Protein AF-A0A8S9RQG5-F1 (afdb_monomer_lite)

Sequence (106 aa):
MENGKDKFLSICESITLKVLSNSNLHLVSVDLPVANTLEDATGLRLRFSSKILSSEIPLLITITVQGKCNEDLNLTVKINCEETVFGLNLLNRIANFMVETSSSAS

Foldseek 3Di:
DPPDDQLLNVVVVVLCVLLCVDPFKDFDDWDADPDPDSFFRAATKTKIWGADPVPRWIKIKMWGWGDTSVDDIDIDIDMDTPPVVVRVVVVVVSVVSVVVVVPPPD

Structure (mmCIF, N/CA/C/O backbone):
data_AF-A0A8S9RQG5-F1
#
_entry.id   AF-A0A8S9RQG5-F1
#
loop_
_atom_site.group_PDB
_atom_site.id
_atom_site.type_symbol
_atom_site.label_atom_id
_atom_site.label_alt_id
_atom_site.label_comp_id
_atom_site.label_asym_id
_atom_site.label_entity_id
_atom_site.label_seq_id
_atom_site.pdbx_PDB_ins_code
_atom_site.Cartn_x
_atom_site.Cartn_y
_atom_site.Cartn_z
_atom_site.occupancy
_atom_site.B_iso_or_equiv
_atom_site.auth_seq_id
_atom_site.auth_comp_id
_atom_site.auth_asym_id
_atom_site.auth_atom_id
_atom_site.pdbx_PDB_model_num
ATOM 1 N N . MET A 1 1 ? 3.625 -22.742 -26.182 1.00 40.19 1 MET A N 1
ATOM 2 C CA . MET A 1 1 ? 3.023 -22.596 -24.842 1.00 40.19 1 MET A CA 1
ATOM 3 C C . MET A 1 1 ? 4.162 -22.377 -23.860 1.00 40.19 1 MET A C 1
ATOM 5 O O . MET A 1 1 ? 4.651 -23.331 -23.277 1.00 40.19 1 MET A O 1
ATOM 9 N N . GLU A 1 2 ? 4.651 -21.142 -23.753 1.00 43.66 2 GLU A N 1
ATOM 10 C CA . GLU A 1 2 ? 5.399 -20.725 -22.563 1.00 43.66 2 GLU A CA 1
ATOM 11 C C . GLU A 1 2 ? 4.361 -20.386 -21.494 1.00 43.66 2 GLU A C 1
ATOM 13 O O . GLU A 1 2 ? 3.329 -19.794 -21.815 1.00 43.66 2 GLU A O 1
ATOM 18 N N . ASN A 1 3 ? 4.594 -20.801 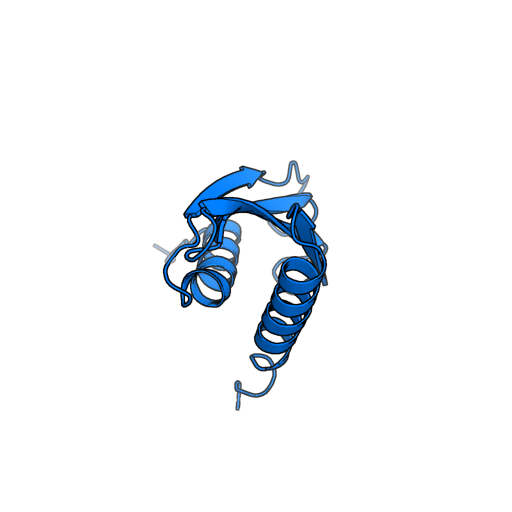-20.250 1.00 49.44 3 ASN A N 1
ATOM 19 C CA . ASN A 1 3 ? 3.759 -20.447 -19.103 1.00 49.44 3 ASN A CA 1
ATOM 20 C C . ASN A 1 3 ? 3.825 -18.925 -18.877 1.00 49.44 3 ASN A C 1
ATOM 22 O O . ASN A 1 3 ? 4.600 -18.435 -18.061 1.00 49.44 3 ASN A O 1
ATOM 26 N N . GLY A 1 4 ? 3.032 -18.175 -19.641 1.00 56.25 4 GLY A N 1
ATOM 27 C CA . GLY A 1 4 ? 2.950 -16.719 -19.623 1.00 56.25 4 GLY A CA 1
ATOM 28 C C . GLY A 1 4 ? 2.192 -16.215 -18.404 1.00 56.25 4 GLY A C 1
ATOM 29 O O . GLY A 1 4 ? 1.073 -15.722 -18.531 1.00 56.25 4 GLY A O 1
ATOM 30 N N . LYS A 1 5 ? 2.779 -16.352 -17.212 1.00 60.66 5 LYS A N 1
ATOM 31 C CA . LYS A 1 5 ? 2.316 -15.573 -16.063 1.00 60.66 5 LYS A CA 1
ATOM 32 C C . LYS A 1 5 ? 2.696 -14.115 -16.309 1.00 60.66 5 LYS A C 1
ATOM 34 O O . LYS A 1 5 ? 3.867 -13.799 -16.499 1.00 60.66 5 LYS A O 1
ATOM 39 N N . ASP A 1 6 ? 1.690 -13.250 -16.334 1.00 81.81 6 ASP A N 1
ATOM 40 C CA . ASP A 1 6 ? 1.864 -11.803 -16.429 1.00 81.81 6 ASP A CA 1
ATOM 41 C C . ASP A 1 6 ? 2.821 -11.326 -15.316 1.00 81.81 6 ASP A C 1
ATOM 43 O O . ASP A 1 6 ? 2.644 -11.660 -14.139 1.00 81.81 6 ASP A O 1
ATOM 47 N N . LYS A 1 7 ? 3.878 -10.590 -15.691 1.00 81.31 7 LYS A N 1
ATOM 48 C CA . LYS A 1 7 ? 4.924 -10.147 -14.754 1.00 81.31 7 LYS A CA 1
ATOM 49 C C . LYS A 1 7 ? 4.343 -9.264 -13.645 1.00 81.31 7 LYS A C 1
ATOM 51 O O . LYS A 1 7 ? 4.722 -9.419 -12.485 1.00 81.31 7 LYS A O 1
ATOM 56 N N . PHE A 1 8 ? 3.388 -8.392 -13.971 1.00 80.75 8 PHE A N 1
ATOM 57 C CA . PHE A 1 8 ? 2.703 -7.566 -12.981 1.00 80.75 8 PHE A CA 1
ATOM 58 C C . PHE A 1 8 ? 1.825 -8.417 -12.073 1.00 80.75 8 PHE A C 1
ATOM 60 O O . PHE A 1 8 ? 1.827 -8.200 -10.864 1.00 80.75 8 PHE A O 1
ATOM 67 N N . LEU A 1 9 ? 1.137 -9.427 -12.619 1.00 81.19 9 LEU A N 1
ATOM 68 C CA . LEU A 1 9 ? 0.377 -10.376 -11.802 1.00 81.19 9 LEU A CA 1
ATOM 69 C C . LEU A 1 9 ? 1.286 -11.104 -10.804 1.00 81.19 9 LEU A C 1
ATOM 71 O O . LEU A 1 9 ? 0.940 -11.197 -9.631 1.00 81.19 9 LEU A O 1
ATOM 75 N N . SER A 1 10 ? 2.472 -11.544 -11.230 1.00 82.31 10 SER A N 1
ATOM 76 C CA . SER A 1 10 ? 3.439 -12.202 -10.341 1.00 82.31 10 SER A CA 1
ATOM 77 C C . SER A 1 10 ? 3.951 -11.269 -9.234 1.00 82.31 10 SER A C 1
ATOM 79 O O . SER A 1 10 ? 4.103 -11.696 -8.087 1.00 82.31 10 SER A O 1
ATOM 81 N N . ILE A 1 11 ? 4.195 -9.992 -9.549 1.00 81.31 11 ILE A N 1
ATOM 82 C CA . ILE A 1 11 ? 4.581 -8.974 -8.558 1.00 81.31 11 ILE A CA 1
ATOM 83 C C . ILE A 1 11 ? 3.431 -8.735 -7.572 1.00 81.31 11 ILE A C 1
ATOM 85 O O . ILE A 1 11 ? 3.642 -8.754 -6.357 1.00 81.31 11 ILE A O 1
ATOM 89 N N . CYS A 1 12 ? 2.208 -8.568 -8.077 1.00 80.19 12 CYS A N 1
ATOM 90 C CA . CYS A 1 12 ? 1.016 -8.374 -7.263 1.00 80.19 12 CYS A CA 1
ATOM 91 C C . CYS A 1 12 ? 0.777 -9.556 -6.323 1.00 80.19 12 CYS A C 1
ATOM 93 O O . CYS A 1 12 ? 0.552 -9.332 -5.136 1.00 80.19 12 CYS A O 1
ATOM 95 N N . GLU A 1 13 ? 0.866 -10.794 -6.812 1.00 79.81 13 GLU A N 1
ATOM 96 C CA . GLU A 1 13 ? 0.748 -12.008 -5.998 1.00 79.81 13 GLU A CA 1
ATOM 97 C C . GLU A 1 13 ? 1.817 -12.051 -4.901 1.00 79.81 13 GLU A C 1
ATOM 99 O O . GLU A 1 13 ? 1.483 -12.286 -3.743 1.00 79.81 13 GLU A O 1
ATOM 104 N N . SER A 1 14 ? 3.081 -11.759 -5.226 1.00 81.00 14 SER A N 1
ATOM 105 C CA . SER A 1 14 ? 4.184 -11.763 -4.254 1.00 81.00 14 SER A CA 1
ATOM 106 C C . SER A 1 14 ? 3.982 -10.730 -3.140 1.00 81.00 14 SER A C 1
ATOM 108 O O . SER A 1 14 ? 4.065 -11.060 -1.956 1.00 81.00 14 SER A O 1
ATOM 110 N N . ILE A 1 15 ? 3.640 -9.486 -3.498 1.00 77.00 15 ILE A N 1
ATOM 111 C CA . ILE A 1 15 ? 3.344 -8.421 -2.525 1.00 77.00 15 ILE A CA 1
ATOM 112 C C . ILE A 1 15 ? 2.126 -8.804 -1.681 1.00 77.00 15 ILE A C 1
ATOM 114 O O . ILE A 1 15 ? 2.143 -8.680 -0.458 1.00 77.00 15 ILE A O 1
ATOM 118 N N . THR A 1 16 ? 1.080 -9.306 -2.331 1.00 77.06 16 THR A N 1
ATOM 119 C CA . THR A 1 16 ? -0.172 -9.696 -1.685 1.00 77.06 16 THR A CA 1
ATOM 120 C C . THR A 1 16 ? 0.047 -10.843 -0.704 1.00 77.06 16 THR A C 1
ATOM 122 O O . THR A 1 16 ? -0.425 -10.749 0.418 1.00 77.06 16 THR A O 1
ATOM 125 N N . LEU A 1 17 ? 0.806 -11.883 -1.052 1.00 72.69 17 LEU A N 1
ATOM 126 C CA . LEU A 1 17 ? 1.127 -12.988 -0.141 1.00 72.69 17 LEU A CA 1
ATOM 127 C C . LEU A 1 17 ? 1.908 -12.511 1.091 1.00 72.69 17 LEU A C 1
ATOM 129 O O . LEU A 1 17 ? 1.613 -12.940 2.207 1.00 72.69 17 LEU A O 1
ATOM 133 N N . LYS A 1 18 ? 2.861 -11.586 0.913 1.00 72.62 18 LYS A N 1
ATOM 134 C CA . LYS A 1 18 ? 3.628 -11.008 2.030 1.00 72.62 18 LYS A CA 1
ATOM 135 C C . LYS A 1 18 ? 2.738 -10.180 2.962 1.00 72.62 18 LYS A C 1
ATOM 137 O O . LYS A 1 18 ? 2.859 -10.285 4.180 1.00 72.62 18 LYS A O 1
ATOM 142 N N . VAL A 1 19 ? 1.823 -9.392 2.398 1.00 68.00 19 VAL A N 1
ATOM 143 C CA . VAL A 1 19 ? 0.965 -8.455 3.140 1.00 68.00 19 VAL A CA 1
ATOM 144 C C . VAL A 1 19 ? -0.261 -9.153 3.749 1.00 68.00 19 VAL A C 1
ATOM 146 O O . VAL A 1 19 ? -0.502 -9.025 4.948 1.00 68.00 19 VAL A O 1
ATOM 149 N N . LEU A 1 20 ? -1.011 -9.925 2.956 1.00 65.94 20 LEU A N 1
ATOM 150 C CA . LEU A 1 20 ? -2.279 -10.574 3.329 1.00 65.94 20 LEU A CA 1
ATOM 151 C C . LEU A 1 20 ? -2.134 -11.797 4.239 1.00 65.94 20 LEU A C 1
ATOM 153 O O . LEU A 1 20 ? -3.143 -12.310 4.717 1.00 65.94 20 LEU A O 1
ATOM 157 N N . SER A 1 21 ? -0.913 -12.253 4.525 1.00 60.19 21 SER A N 1
ATOM 158 C CA . SER A 1 21 ? -0.681 -13.280 5.551 1.00 60.19 21 SER A CA 1
ATOM 159 C C . SER A 1 21 ? -1.232 -12.876 6.933 1.00 60.19 21 SER A C 1
ATOM 161 O O . SER A 1 21 ? -1.479 -13.737 7.774 1.00 60.19 21 SER A O 1
ATOM 163 N N . ASN A 1 22 ? -1.493 -11.579 7.155 1.00 56.25 22 ASN A N 1
ATOM 164 C CA . ASN A 1 22 ? -2.193 -11.062 8.326 1.00 56.25 22 ASN A CA 1
ATOM 165 C C . ASN A 1 22 ? -3.695 -10.888 8.023 1.00 56.25 22 ASN A C 1
ATOM 167 O O . ASN A 1 22 ? -4.110 -9.999 7.274 1.00 56.25 22 ASN A O 1
ATOM 171 N N . SER A 1 23 ? -4.515 -11.754 8.620 1.00 66.88 23 SER A N 1
ATOM 172 C CA . SER A 1 23 ? -5.970 -11.812 8.450 1.00 66.88 23 SER A CA 1
ATOM 173 C C . SER A 1 23 ? -6.657 -10.530 8.934 1.00 66.88 23 SER A C 1
ATOM 175 O O . SER A 1 23 ? -6.782 -10.315 10.139 1.00 66.88 23 SER A O 1
ATOM 177 N N . ASN A 1 24 ? -7.032 -9.691 7.959 1.00 76.00 24 ASN A N 1
ATOM 178 C CA . ASN A 1 24 ? -8.032 -8.602 7.939 1.00 76.00 24 ASN A CA 1
ATOM 179 C C . ASN A 1 24 ? -7.728 -7.540 6.870 1.00 76.00 24 ASN A C 1
ATOM 181 O O . ASN A 1 24 ? -8.406 -6.516 6.798 1.00 76.00 24 ASN A O 1
ATOM 185 N N . LEU A 1 25 ? -6.703 -7.742 6.048 1.00 82.56 25 LEU A N 1
ATOM 186 C CA . LEU A 1 25 ? -6.387 -6.858 4.934 1.00 82.56 25 LEU A CA 1
ATOM 187 C C . LEU A 1 25 ? -7.169 -7.294 3.687 1.00 82.56 25 LEU A C 1
ATOM 189 O O . LEU A 1 25 ? -7.202 -8.472 3.339 1.00 82.56 25 LEU A O 1
ATOM 193 N N . HIS A 1 26 ? -7.778 -6.338 2.994 1.00 86.25 26 HIS A N 1
ATOM 194 C CA . HIS A 1 26 ? -8.502 -6.555 1.744 1.00 86.25 26 HIS A CA 1
ATOM 195 C C . HIS A 1 26 ? -7.844 -5.737 0.639 1.00 86.25 26 HIS A C 1
ATOM 197 O O . HIS A 1 26 ? -7.708 -4.524 0.778 1.00 86.25 26 HIS A O 1
ATOM 203 N N . LEU A 1 27 ? -7.449 -6.369 -0.467 1.00 88.25 27 LEU A N 1
ATOM 204 C CA . LEU A 1 27 ? -7.005 -5.638 -1.654 1.00 88.25 27 LEU A CA 1
ATOM 205 C C . LEU A 1 27 ? -8.216 -4.915 -2.261 1.00 88.25 27 LEU A C 1
ATOM 207 O O . LEU A 1 27 ? -9.156 -5.564 -2.711 1.00 88.25 27 LEU A O 1
ATOM 211 N N . VAL A 1 28 ? -8.205 -3.582 -2.252 1.00 91.19 28 VAL A N 1
ATOM 212 C CA . VAL A 1 28 ? -9.342 -2.758 -2.704 1.00 91.19 28 VAL A CA 1
ATOM 213 C C . VAL A 1 28 ? -9.107 -2.090 -4.051 1.00 91.19 28 VAL A C 1
ATOM 215 O O . VAL A 1 28 ? -10.063 -1.708 -4.715 1.00 91.19 28 VAL A O 1
ATOM 218 N N . SER A 1 29 ? -7.853 -1.910 -4.467 1.00 92.12 29 SER A N 1
ATOM 219 C CA . SER A 1 29 ? -7.538 -1.439 -5.821 1.00 92.12 29 SER A CA 1
ATOM 220 C C . SER A 1 29 ? -6.096 -1.736 -6.211 1.00 92.12 29 SER A C 1
ATOM 222 O O . SER A 1 29 ? -5.203 -1.807 -5.361 1.00 92.12 29 SER A O 1
ATOM 224 N N . VAL A 1 30 ? -5.893 -1.883 -7.518 1.00 91.75 30 VAL A N 1
ATOM 225 C CA . VAL A 1 30 ? -4.585 -1.964 -8.164 1.00 91.75 30 VAL A CA 1
ATOM 226 C C . VAL A 1 30 ? -4.567 -0.927 -9.276 1.00 91.75 30 VAL A C 1
ATOM 228 O O . VAL A 1 30 ? -5.432 -0.955 -10.150 1.00 91.75 30 VAL A O 1
ATOM 231 N N . ASP A 1 31 ? -3.598 -0.020 -9.236 1.00 91.06 31 ASP A N 1
ATOM 232 C CA . ASP A 1 31 ? -3.337 0.905 -10.333 1.00 91.06 31 ASP A CA 1
ATOM 233 C C . ASP A 1 31 ? -2.200 0.307 -11.164 1.00 91.06 31 ASP A C 1
ATOM 235 O O . ASP A 1 31 ? -1.094 0.112 -10.653 1.00 91.06 31 ASP A O 1
ATOM 239 N N . LEU A 1 32 ? -2.485 -0.033 -12.421 1.00 89.06 32 LEU A N 1
ATOM 240 C CA . LEU A 1 32 ? -1.476 -0.541 -13.346 1.00 89.06 32 LEU A CA 1
ATOM 241 C C . LEU A 1 32 ? -0.675 0.625 -13.941 1.00 89.06 32 LEU A C 1
ATOM 243 O O . LEU A 1 32 ? -1.257 1.667 -14.258 1.00 89.06 32 LEU A O 1
ATOM 247 N N . PRO A 1 33 ? 0.645 0.464 -14.115 1.00 85.88 33 PRO A N 1
ATOM 248 C CA . PRO A 1 33 ? 1.469 1.499 -14.709 1.00 85.88 33 PRO A CA 1
ATOM 249 C C . PRO A 1 33 ? 1.096 1.690 -16.183 1.00 85.88 33 PRO A C 1
ATOM 251 O O . PRO A 1 33 ? 0.970 0.730 -16.944 1.00 85.88 33 PRO A O 1
ATOM 254 N N . VAL A 1 34 ? 0.955 2.948 -16.606 1.00 76.69 34 VAL A N 1
ATOM 255 C CA . VAL A 1 34 ? 0.873 3.306 -18.029 1.00 76.69 34 VAL A CA 1
ATOM 256 C C . VAL A 1 34 ? 2.308 3.409 -18.543 1.00 76.69 34 VAL A C 1
ATOM 258 O O . VAL A 1 34 ? 2.859 4.497 -18.683 1.00 76.69 34 VAL A O 1
ATOM 261 N N . ALA A 1 35 ? 2.959 2.258 -18.698 1.00 66.00 35 ALA A N 1
ATOM 262 C CA . ALA A 1 35 ? 4.359 2.177 -19.097 1.00 66.00 35 ALA A CA 1
ATOM 263 C C . ALA A 1 35 ? 4.506 2.040 -20.619 1.00 66.00 35 ALA A C 1
ATOM 265 O O . ALA A 1 35 ? 3.723 1.361 -21.280 1.00 66.00 35 ALA A O 1
ATOM 266 N N . ASN A 1 36 ? 5.576 2.622 -21.170 1.00 61.44 36 ASN A N 1
ATOM 267 C CA . ASN A 1 36 ? 5.949 2.449 -22.581 1.00 61.44 36 ASN A CA 1
ATOM 268 C C . ASN A 1 36 ? 6.520 1.047 -22.872 1.00 61.44 36 ASN A C 1
ATOM 270 O O . ASN A 1 36 ? 6.694 0.683 -24.034 1.00 61.44 36 ASN A O 1
ATOM 274 N N . THR A 1 37 ? 6.846 0.271 -21.829 1.00 74.25 37 THR A N 1
ATOM 275 C CA . THR A 1 37 ? 7.429 -1.074 -21.929 1.00 74.25 37 THR A CA 1
ATOM 276 C C . THR A 1 37 ? 6.847 -1.998 -20.856 1.00 74.25 37 THR A C 1
ATOM 278 O O . THR A 1 37 ? 6.556 -1.555 -19.749 1.00 74.25 37 THR A O 1
ATOM 281 N N . LEU A 1 38 ? 6.724 -3.295 -21.158 1.00 75.62 38 LEU A N 1
ATOM 282 C CA . LEU A 1 38 ? 6.214 -4.336 -20.241 1.00 75.62 38 LEU A CA 1
ATOM 283 C C . LEU A 1 38 ? 7.163 -4.664 -19.069 1.00 75.62 38 LEU A C 1
ATOM 285 O O . LEU A 1 38 ? 6.905 -5.585 -18.295 1.00 75.62 38 LEU A O 1
ATOM 289 N N . GLU A 1 39 ? 8.287 -3.959 -18.960 1.00 84.06 39 GLU A N 1
ATOM 290 C CA . GLU A 1 39 ? 9.336 -4.234 -17.976 1.00 84.06 39 GLU A CA 1
ATOM 291 C C . GLU A 1 39 ? 9.470 -3.148 -16.913 1.00 84.06 39 GLU A C 1
ATOM 293 O O . GLU A 1 39 ? 10.163 -3.366 -15.924 1.00 84.06 39 GLU A O 1
ATOM 298 N N . ASP A 1 40 ? 8.813 -2.002 -17.093 1.00 87.62 40 ASP A N 1
ATOM 299 C CA . ASP A 1 40 ? 8.808 -0.919 -16.116 1.00 87.62 40 ASP A CA 1
ATOM 300 C C . ASP A 1 40 ? 7.591 -1.057 -15.193 1.00 87.62 40 ASP A C 1
ATOM 302 O O . ASP A 1 40 ? 6.443 -0.902 -15.614 1.00 87.62 40 ASP A O 1
ATOM 306 N N . ALA A 1 41 ? 7.849 -1.374 -13.924 1.00 89.31 41 ALA A N 1
ATOM 307 C CA . ALA A 1 41 ? 6.824 -1.476 -12.890 1.00 89.31 41 ALA A CA 1
ATOM 308 C C . ALA A 1 41 ? 6.551 -0.127 -12.209 1.00 89.31 41 ALA A C 1
ATOM 310 O O . ALA A 1 41 ? 5.721 -0.053 -11.299 1.00 89.31 41 ALA A O 1
ATOM 311 N N . THR A 1 42 ? 7.234 0.943 -12.622 1.00 90.38 42 THR A N 1
ATOM 312 C CA . THR A 1 42 ? 7.091 2.267 -12.023 1.00 90.38 42 THR A CA 1
ATOM 313 C C . THR A 1 42 ? 5.671 2.785 -12.164 1.00 90.38 42 THR A C 1
ATOM 315 O O . THR A 1 42 ? 5.152 2.970 -13.261 1.00 90.38 42 THR A O 1
ATOM 318 N N . GLY A 1 43 ? 5.045 3.058 -11.022 1.00 88.88 43 GLY A N 1
ATOM 319 C CA . GLY A 1 43 ? 3.655 3.502 -10.962 1.00 88.88 43 GLY A CA 1
ATOM 320 C C . GLY A 1 43 ? 2.658 2.379 -10.689 1.00 88.88 43 GLY A C 1
ATOM 321 O O . GLY A 1 43 ? 1.504 2.694 -10.402 1.00 88.88 43 GLY A O 1
ATOM 322 N N . LEU A 1 44 ? 3.091 1.109 -10.675 1.00 91.75 44 LEU A N 1
ATOM 323 C CA . LEU A 1 44 ? 2.281 0.027 -10.122 1.00 91.75 44 LEU A CA 1
ATOM 324 C C . LEU A 1 44 ? 1.984 0.340 -8.654 1.00 91.75 44 LEU A C 1
ATOM 326 O O . LEU A 1 44 ? 2.888 0.609 -7.854 1.00 91.75 44 LEU A O 1
ATOM 330 N N . ARG A 1 45 ? 0.703 0.313 -8.294 1.00 93.44 45 ARG A N 1
ATOM 331 C CA . ARG A 1 45 ? 0.260 0.619 -6.937 1.00 93.44 45 ARG A CA 1
ATOM 332 C C . ARG A 1 45 ? -0.783 -0.372 -6.469 1.00 93.44 45 ARG A C 1
ATOM 334 O O . ARG A 1 45 ? -1.785 -0.582 -7.138 1.00 93.44 45 ARG A O 1
ATOM 341 N N . LEU A 1 46 ? -0.580 -0.915 -5.277 1.00 93.56 46 LEU A N 1
ATOM 342 C CA . LEU A 1 46 ? -1.549 -1.758 -4.592 1.00 93.56 46 LEU A CA 1
ATOM 343 C C . LEU A 1 46 ? -2.108 -0.999 -3.395 1.00 93.56 46 LEU A C 1
ATOM 345 O O . LEU A 1 46 ? -1.361 -0.389 -2.626 1.00 93.56 46 LEU A O 1
ATOM 349 N N . ARG A 1 47 ? -3.427 -1.034 -3.231 1.00 93.94 47 ARG A N 1
ATOM 350 C CA . ARG A 1 47 ? -4.123 -0.418 -2.103 1.00 93.94 47 ARG A CA 1
ATOM 351 C C . ARG A 1 47 ? -4.904 -1.478 -1.351 1.00 93.94 47 ARG A C 1
ATOM 353 O O . ARG A 1 47 ? -5.768 -2.143 -1.920 1.00 93.94 47 ARG A O 1
ATOM 360 N N . PHE A 1 48 ? -4.619 -1.586 -0.063 1.00 92.00 48 PHE A N 1
ATOM 361 C CA . PHE A 1 48 ? -5.282 -2.494 0.856 1.00 92.00 48 PHE A CA 1
ATOM 362 C C . PHE A 1 48 ? -6.075 -1.694 1.878 1.00 92.00 48 PHE A C 1
ATOM 364 O O . PHE A 1 48 ? -5.560 -0.737 2.452 1.00 92.00 48 PHE A O 1
ATOM 371 N N . SER A 1 49 ? -7.314 -2.094 2.125 1.00 91.38 49 SER A N 1
ATOM 372 C CA . SER A 1 49 ? -8.143 -1.555 3.196 1.00 91.38 49 SER A CA 1
ATOM 373 C C . SER A 1 49 ? -8.267 -2.572 4.317 1.00 91.38 49 SER A C 1
ATOM 375 O O . SER A 1 49 ? -8.247 -3.781 4.088 1.00 91.38 49 SER A O 1
ATOM 377 N N . SER A 1 50 ? -8.387 -2.074 5.537 1.00 90.25 50 SER A N 1
ATOM 378 C CA . SER A 1 50 ? -8.692 -2.870 6.713 1.00 90.25 50 SER A CA 1
ATOM 379 C C . SER A 1 50 ? -9.291 -1.977 7.791 1.00 90.25 50 SER A C 1
ATOM 381 O O . SER A 1 50 ? -9.574 -0.800 7.562 1.00 90.25 50 SER A O 1
ATOM 383 N N . LYS A 1 51 ? -9.459 -2.545 8.977 1.00 89.62 51 LYS A N 1
ATOM 384 C CA . LYS A 1 51 ? -9.851 -1.852 10.190 1.00 89.62 51 LYS A CA 1
ATOM 385 C C . LYS A 1 51 ? -9.109 -2.440 11.383 1.00 89.62 51 LYS A C 1
ATOM 387 O O . LYS A 1 51 ? -8.814 -3.638 11.413 1.00 89.62 51 LYS A O 1
ATOM 392 N N . ILE A 1 52 ? -8.824 -1.606 12.376 1.00 88.75 52 ILE A N 1
ATOM 393 C CA . ILE A 1 52 ? -8.309 -2.067 13.665 1.00 88.75 52 ILE A CA 1
ATOM 394 C C . ILE A 1 52 ? -9.413 -2.892 14.332 1.00 88.75 52 ILE A C 1
ATOM 396 O O . ILE A 1 52 ? -10.500 -2.386 14.572 1.00 88.75 52 ILE A O 1
ATOM 400 N N . LEU A 1 53 ? -9.146 -4.159 14.644 1.00 84.81 53 LEU A N 1
ATOM 401 C CA . LEU A 1 53 ? -10.162 -5.084 15.167 1.00 84.81 53 LEU A CA 1
ATOM 402 C C . LEU A 1 53 ? -10.829 -4.623 16.466 1.00 84.81 53 LEU A C 1
ATOM 404 O O . LEU A 1 53 ? -12.008 -4.878 16.677 1.00 84.81 53 LEU A O 1
ATOM 408 N N . SER A 1 54 ? -10.071 -3.984 17.354 1.00 87.12 54 SER A N 1
ATOM 409 C CA . SER A 1 54 ? -10.568 -3.573 18.669 1.00 87.12 54 SER A CA 1
ATOM 410 C C . SER A 1 54 ? -11.406 -2.297 18.636 1.00 87.12 54 SER A C 1
ATOM 412 O O . SER A 1 54 ? -12.234 -2.103 19.521 1.00 87.12 54 SER A O 1
ATOM 414 N N . SER A 1 55 ? -11.175 -1.418 17.660 1.00 89.12 55 SER A N 1
ATOM 415 C CA . SER A 1 55 ? -11.789 -0.086 17.599 1.00 89.12 55 SER A CA 1
ATOM 416 C C . SER A 1 55 ? -12.590 0.167 16.327 1.00 89.12 55 SER A C 1
ATOM 418 O O . SER A 1 55 ? -13.20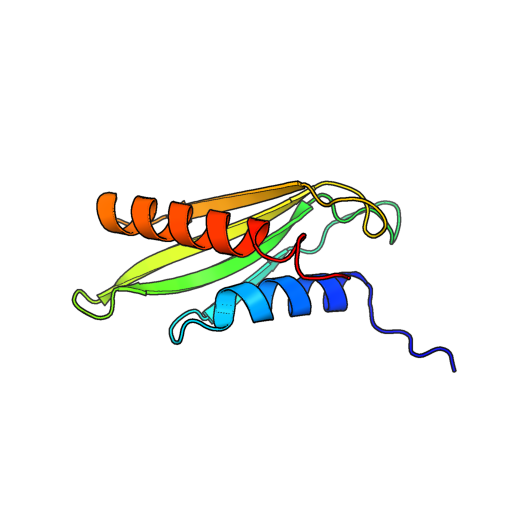8 1.218 16.205 1.00 89.12 55 SER A O 1
ATOM 420 N N . GLU A 1 56 ? -12.566 -0.768 15.377 1.00 88.69 56 GLU A N 1
ATOM 421 C CA . GLU A 1 56 ? -13.197 -0.667 14.058 1.00 88.69 56 GLU A CA 1
ATOM 422 C C . GLU A 1 56 ? -12.711 0.538 13.223 1.00 88.69 56 GLU A C 1
ATOM 424 O O . GLU A 1 56 ? -13.277 0.835 12.172 1.00 88.69 56 GLU A O 1
ATOM 429 N N . ILE A 1 57 ? -11.626 1.205 13.642 1.00 92.06 57 ILE A N 1
ATOM 430 C CA . ILE A 1 57 ? -11.058 2.364 12.944 1.00 92.06 57 ILE A CA 1
ATOM 431 C C . ILE A 1 57 ? -10.514 1.908 11.586 1.00 92.06 57 ILE A C 1
ATOM 433 O O . ILE A 1 57 ? -9.669 1.005 11.553 1.00 92.06 57 ILE A O 1
ATOM 437 N N . PRO A 1 58 ? -10.953 2.515 10.470 1.00 92.19 58 PRO A N 1
ATOM 438 C CA . PRO A 1 58 ? -10.501 2.135 9.145 1.00 92.19 58 PRO A CA 1
ATOM 439 C C . PRO A 1 58 ? -9.033 2.507 8.934 1.00 92.19 58 PRO A C 1
ATOM 441 O O . PRO A 1 58 ? -8.534 3.522 9.421 1.00 92.19 58 PRO A O 1
ATOM 444 N N . LEU A 1 59 ? -8.349 1.693 8.140 1.00 92.12 59 LEU A N 1
ATOM 445 C CA . LEU A 1 59 ? -6.986 1.952 7.710 1.00 92.12 59 LEU A CA 1
ATOM 446 C C . LEU A 1 59 ? -6.822 1.639 6.224 1.00 92.12 59 LEU A C 1
ATOM 448 O O . LEU A 1 59 ? -7.436 0.715 5.682 1.00 92.12 59 LEU A O 1
ATOM 452 N N . LEU A 1 60 ? -5.966 2.415 5.569 1.00 94.38 60 LEU A N 1
ATOM 453 C CA . LEU A 1 60 ? -5.615 2.249 4.166 1.00 94.38 60 LEU A CA 1
ATOM 454 C C . LEU A 1 60 ? -4.100 2.164 4.023 1.00 94.38 60 LEU A C 1
ATOM 456 O O . LEU A 1 60 ? -3.379 3.111 4.344 1.00 94.38 60 LEU A O 1
ATOM 460 N N . ILE A 1 61 ? -3.635 1.048 3.479 1.00 93.31 61 ILE A N 1
ATOM 461 C CA . ILE A 1 61 ? -2.236 0.801 3.152 1.00 93.31 61 ILE A CA 1
ATOM 462 C C . ILE A 1 61 ? -2.080 0.955 1.647 1.00 93.31 61 ILE A C 1
ATOM 464 O O . ILE A 1 61 ? -2.784 0.315 0.870 1.00 93.31 61 ILE A O 1
ATOM 468 N N . THR A 1 62 ? -1.127 1.774 1.235 1.00 94.81 62 THR A N 1
ATOM 469 C CA . THR A 1 62 ? -0.759 1.959 -0.163 1.00 94.81 62 THR A CA 1
ATOM 470 C C . THR A 1 62 ? 0.685 1.534 -0.347 1.00 94.81 62 THR A C 1
ATOM 472 O O . THR A 1 62 ? 1.569 2.059 0.325 1.00 94.81 62 THR A O 1
ATOM 475 N N . ILE A 1 63 ? 0.928 0.628 -1.286 1.00 93.25 63 ILE A N 1
ATOM 476 C CA . ILE A 1 63 ? 2.263 0.201 -1.700 1.00 93.25 63 ILE A CA 1
ATOM 477 C C . ILE A 1 63 ? 2.461 0.688 -3.128 1.00 93.25 63 ILE A C 1
ATOM 479 O O . ILE A 1 63 ? 1.678 0.338 -4.007 1.00 93.25 63 ILE A O 1
ATOM 483 N N . THR A 1 64 ? 3.466 1.529 -3.350 1.00 93.56 64 THR A N 1
ATOM 484 C CA . THR A 1 64 ? 3.847 2.015 -4.683 1.00 93.56 64 THR A CA 1
ATOM 485 C C . THR A 1 64 ? 5.186 1.411 -5.068 1.00 93.56 64 THR A C 1
ATOM 487 O O . THR A 1 64 ? 6.107 1.389 -4.253 1.00 93.56 64 THR A O 1
ATOM 490 N N . VAL A 1 65 ? 5.275 0.939 -6.304 1.00 92.44 65 VAL A N 1
ATOM 491 C CA . VAL A 1 65 ? 6.458 0.299 -6.871 1.00 92.44 65 VAL A CA 1
ATOM 492 C C . VAL A 1 65 ? 7.155 1.265 -7.827 1.00 92.44 65 VAL A C 1
ATOM 494 O O . VAL A 1 65 ? 6.503 1.980 -8.596 1.00 92.44 65 VAL A O 1
ATOM 497 N N . GLN A 1 66 ? 8.483 1.286 -7.773 1.00 91.44 66 GLN A N 1
ATOM 498 C CA . GLN A 1 66 ? 9.352 1.975 -8.721 1.00 91.44 66 GLN A CA 1
ATOM 499 C C . GLN A 1 66 ? 10.497 1.057 -9.151 1.00 91.44 66 GLN A C 1
ATOM 501 O O . GLN A 1 66 ? 11.048 0.328 -8.327 1.00 91.44 66 GLN A O 1
ATOM 506 N N . GLY A 1 67 ? 10.868 1.121 -10.429 1.00 89.81 67 GLY A N 1
ATOM 507 C CA . GLY A 1 67 ? 11.941 0.314 -11.011 1.00 89.81 67 GLY A CA 1
ATOM 508 C C . GLY A 1 67 ? 11.449 -0.716 -12.025 1.00 89.81 67 GLY A C 1
ATOM 509 O O . GLY A 1 67 ? 10.26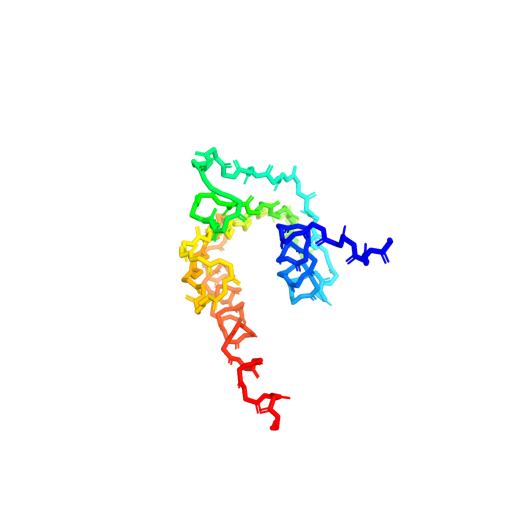6 -0.774 -12.371 1.00 89.81 67 GLY A O 1
ATOM 510 N N . LYS A 1 68 ? 12.384 -1.529 -12.521 1.00 88.62 68 LYS A N 1
ATOM 511 C CA . LYS A 1 68 ? 12.111 -2.543 -13.544 1.00 88.62 68 LYS A CA 1
ATOM 512 C C . LYS A 1 68 ? 11.854 -3.912 -12.931 1.00 88.62 68 LYS A C 1
ATOM 514 O O . LYS A 1 68 ? 12.493 -4.285 -11.957 1.00 88.62 68 LYS A O 1
ATOM 519 N N . CYS A 1 69 ? 10.993 -4.704 -13.564 1.00 82.56 69 CYS A N 1
ATOM 520 C CA . CYS A 1 69 ? 10.585 -6.033 -13.095 1.00 82.56 69 CYS A CA 1
ATOM 521 C C . CYS A 1 69 ? 11.744 -7.029 -12.889 1.00 82.56 69 CYS A C 1
ATOM 523 O O . CYS A 1 69 ? 11.573 -7.997 -12.156 1.00 82.56 69 CYS A O 1
ATOM 525 N N . ASN A 1 70 ? 12.885 -6.823 -13.556 1.00 79.56 70 ASN A N 1
ATOM 526 C CA . ASN A 1 70 ? 14.055 -7.707 -13.487 1.00 79.56 70 ASN A CA 1
ATOM 527 C C . ASN A 1 70 ? 15.166 -7.159 -12.559 1.00 79.56 70 ASN A C 1
ATOM 529 O O . ASN A 1 70 ? 16.258 -7.720 -12.528 1.00 79.56 70 ASN A O 1
ATOM 533 N N . GLU A 1 71 ? 14.920 -6.046 -11.867 1.00 85.56 71 GLU A N 1
ATOM 534 C CA . GLU A 1 71 ? 15.852 -5.377 -10.952 1.00 85.56 71 GLU A CA 1
ATOM 535 C C . GLU A 1 71 ? 15.239 -5.324 -9.537 1.00 85.56 71 GLU A C 1
ATOM 537 O O . GLU A 1 71 ? 14.060 -5.638 -9.346 1.00 85.56 71 GLU A O 1
ATOM 542 N N . ASP A 1 72 ? 16.024 -4.908 -8.539 1.00 82.88 72 ASP A N 1
ATOM 543 C CA . ASP A 1 72 ? 15.498 -4.661 -7.195 1.00 82.88 72 ASP A CA 1
ATOM 544 C C . ASP A 1 72 ? 14.475 -3.519 -7.233 1.00 82.88 72 ASP A C 1
ATOM 546 O O . ASP A 1 72 ? 14.787 -2.365 -7.539 1.00 82.88 72 ASP A O 1
ATOM 550 N N . LEU A 1 73 ? 13.223 -3.854 -6.925 1.00 86.75 73 LEU A N 1
ATOM 551 C CA . LEU A 1 73 ? 12.126 -2.897 -6.921 1.00 86.75 73 LEU A CA 1
ATOM 552 C C . LEU A 1 73 ? 12.199 -2.011 -5.681 1.00 86.75 73 LEU A C 1
ATOM 554 O O . LEU A 1 73 ? 12.228 -2.492 -4.546 1.00 86.75 73 LEU A O 1
ATOM 558 N N . ASN A 1 74 ? 12.126 -0.702 -5.891 1.00 89.94 74 ASN A N 1
ATOM 559 C CA . ASN A 1 74 ? 11.966 0.244 -4.803 1.00 89.94 74 ASN A CA 1
ATOM 560 C C . ASN A 1 74 ? 10.485 0.313 -4.404 1.00 89.94 74 ASN A C 1
ATOM 562 O O . ASN A 1 74 ? 9.622 0.701 -5.197 1.00 89.94 74 ASN A O 1
ATOM 566 N N . LEU A 1 75 ? 10.192 -0.081 -3.167 1.00 90.75 75 LEU A N 1
ATOM 567 C CA . LEU A 1 75 ? 8.845 -0.117 -2.614 1.00 90.75 75 LEU A CA 1
ATOM 568 C C . LEU A 1 75 ? 8.657 1.036 -1.634 1.00 90.75 75 LEU A C 1
ATOM 570 O O . LEU A 1 75 ? 9.373 1.161 -0.645 1.00 90.75 75 LEU A O 1
ATOM 574 N N . THR A 1 76 ? 7.636 1.852 -1.867 1.00 92.50 76 THR A N 1
ATOM 575 C CA . THR A 1 76 ? 7.195 2.873 -0.913 1.00 92.50 76 THR A CA 1
ATOM 576 C C . THR A 1 76 ? 5.886 2.440 -0.273 1.00 92.50 76 THR A C 1
ATOM 578 O O . THR A 1 76 ? 4.890 2.237 -0.970 1.00 92.50 76 THR A O 1
ATOM 581 N N . VAL A 1 77 ? 5.870 2.342 1.058 1.00 92.50 77 VAL A N 1
ATOM 582 C CA . VAL A 1 77 ? 4.673 2.017 1.842 1.00 92.50 77 VAL A CA 1
ATOM 583 C C . VAL A 1 77 ? 4.143 3.280 2.512 1.00 92.50 77 VAL A C 1
ATOM 585 O O . VAL A 1 77 ? 4.876 3.998 3.186 1.00 92.50 77 VAL A O 1
ATOM 588 N N . LYS A 1 78 ? 2.847 3.542 2.352 1.00 94.50 78 LYS A N 1
ATOM 589 C CA . LYS A 1 78 ? 2.116 4.607 3.041 1.00 94.50 78 LYS A CA 1
ATOM 590 C C . LYS A 1 78 ? 0.951 3.999 3.807 1.00 94.50 78 LYS A C 1
ATOM 592 O O . LYS A 1 78 ? 0.187 3.225 3.239 1.00 94.50 78 LYS A O 1
ATOM 597 N N . ILE A 1 79 ? 0.773 4.405 5.060 1.00 94.00 79 ILE A N 1
ATOM 598 C CA . ILE A 1 79 ? -0.374 4.013 5.884 1.00 94.00 79 ILE A CA 1
ATOM 599 C C . ILE A 1 79 ? -1.175 5.263 6.230 1.00 94.00 79 ILE A C 1
ATOM 601 O O . ILE A 1 79 ? -0.618 6.251 6.699 1.00 94.00 79 ILE A O 1
ATOM 605 N N . ASN A 1 80 ? -2.478 5.221 5.973 1.00 94.50 80 ASN A N 1
ATOM 606 C CA . ASN A 1 80 ? -3.435 6.231 6.409 1.00 94.50 80 ASN A CA 1
ATOM 607 C C . ASN A 1 80 ? -4.310 5.563 7.469 1.00 94.50 80 ASN A C 1
ATOM 609 O O . ASN A 1 80 ? -4.998 4.588 7.170 1.00 94.50 80 ASN A O 1
ATOM 613 N N . CYS A 1 81 ? -4.226 6.046 8.700 1.00 93.56 81 CYS A N 1
ATOM 614 C CA . CYS A 1 81 ? -4.936 5.523 9.859 1.00 93.56 81 CYS A CA 1
ATOM 615 C C . CYS A 1 81 ? -5.131 6.685 10.833 1.00 93.56 81 CYS A C 1
ATOM 617 O O . CYS A 1 81 ? -4.204 7.472 11.019 1.00 93.56 81 CYS A O 1
ATOM 619 N N . GLU A 1 82 ? -6.317 6.807 11.429 1.00 93.88 82 GLU A N 1
ATOM 620 C CA . GLU A 1 82 ? -6.591 7.852 12.428 1.00 93.88 82 GLU A CA 1
ATOM 621 C C . GLU A 1 82 ? -5.819 7.606 13.731 1.00 93.88 82 GLU A C 1
ATOM 623 O O . GLU A 1 82 ? -5.435 8.545 14.424 1.00 93.88 82 GLU A O 1
ATOM 628 N N . GLU A 1 83 ? -5.535 6.338 14.037 1.00 93.25 83 GLU A N 1
ATOM 629 C CA . GLU A 1 83 ? -4.648 5.962 15.132 1.00 93.25 83 GLU A CA 1
ATOM 630 C C . GLU A 1 83 ? -3.193 5.942 14.625 1.00 93.25 83 GLU A C 1
ATOM 632 O O . GLU A 1 83 ? -2.743 5.005 13.953 1.00 93.25 83 GLU A O 1
ATOM 637 N N . THR A 1 84 ? -2.464 7.018 14.924 1.00 90.38 84 THR A N 1
ATOM 638 C CA . THR A 1 84 ? -1.099 7.260 14.435 1.00 90.38 84 THR A CA 1
ATOM 639 C C . THR A 1 84 ? -0.062 6.282 14.998 1.00 90.38 84 THR A C 1
ATOM 641 O O . THR A 1 84 ? 0.849 5.878 14.274 1.00 90.38 84 THR A O 1
ATOM 644 N N . VAL A 1 85 ? -0.169 5.885 16.270 1.00 92.94 85 VAL A N 1
ATOM 645 C CA . VAL A 1 85 ? 0.797 4.985 16.929 1.00 92.94 85 VAL A CA 1
ATOM 646 C C . VAL A 1 85 ? 0.671 3.574 16.362 1.00 92.94 85 VAL A C 1
ATOM 648 O O . VAL A 1 85 ? 1.670 2.940 16.018 1.00 92.94 85 VAL A O 1
ATOM 651 N N . PHE A 1 86 ? -0.555 3.086 16.207 1.00 90.75 86 PHE A N 1
ATOM 652 C CA . PHE A 1 86 ? -0.872 1.846 15.519 1.00 90.75 86 PHE A CA 1
ATOM 653 C C . PHE A 1 86 ? -0.383 1.895 14.071 1.00 90.75 86 PHE A C 1
ATOM 655 O O . PHE A 1 86 ? 0.300 0.972 13.628 1.00 90.75 86 PHE A O 1
ATOM 662 N N . GLY A 1 87 ? -0.671 2.987 13.353 1.00 91.75 87 GLY A N 1
ATOM 663 C CA . GLY A 1 87 ? -0.224 3.188 11.976 1.00 91.75 87 GLY A CA 1
ATOM 664 C C . GLY A 1 87 ? 1.297 3.093 11.829 1.00 91.75 87 GLY A C 1
ATOM 665 O O . GLY A 1 87 ? 1.785 2.374 10.958 1.00 91.75 87 GLY A O 1
ATOM 666 N N . LEU A 1 88 ? 2.057 3.748 12.710 1.00 93.81 88 LEU A N 1
ATOM 667 C CA . LEU A 1 88 ? 3.521 3.697 12.701 1.00 93.81 88 LEU A CA 1
ATOM 668 C C . LEU A 1 88 ? 4.058 2.296 13.032 1.00 93.81 88 LEU A C 1
ATOM 670 O O . LEU A 1 88 ? 4.969 1.808 12.364 1.00 93.81 88 LEU A O 1
ATOM 674 N N . ASN A 1 89 ? 3.477 1.620 14.025 1.00 92.12 89 ASN A N 1
ATOM 675 C CA . ASN A 1 89 ? 3.860 0.249 14.370 1.00 92.12 89 ASN A CA 1
ATOM 676 C C . ASN A 1 89 ? 3.598 -0.726 13.216 1.00 92.12 89 ASN A C 1
ATOM 678 O O . ASN A 1 89 ? 4.437 -1.578 12.917 1.00 92.12 89 ASN A O 1
ATOM 682 N N . LEU A 1 90 ? 2.457 -0.582 12.540 1.00 89.88 90 LEU A N 1
ATOM 683 C CA . LEU A 1 90 ? 2.129 -1.380 11.366 1.00 89.88 90 LEU A CA 1
ATOM 684 C C . LEU A 1 90 ? 3.104 -1.106 10.215 1.00 89.88 90 LEU A C 1
ATOM 686 O O . LEU A 1 9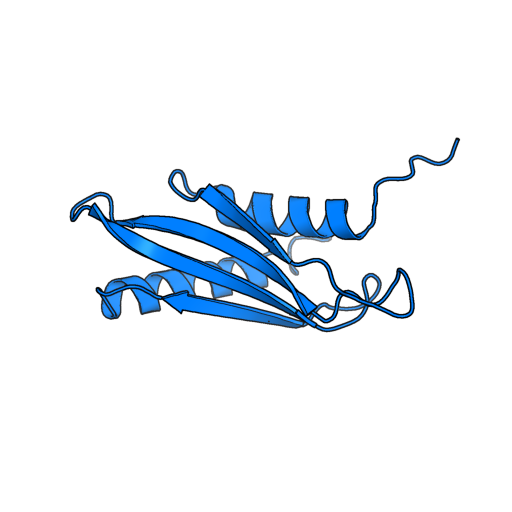0 ? 3.553 -2.053 9.572 1.00 89.88 90 LEU A O 1
ATOM 690 N N . LEU A 1 91 ? 3.481 0.157 9.988 1.00 91.75 91 LEU A N 1
ATOM 691 C CA . LEU A 1 91 ? 4.462 0.531 8.967 1.00 91.75 91 LEU A CA 1
ATOM 692 C C . LEU A 1 91 ? 5.811 -0.141 9.228 1.00 91.75 91 LEU A C 1
ATOM 694 O O . LEU A 1 91 ? 6.345 -0.790 8.332 1.00 91.75 91 LEU A O 1
ATOM 698 N N . ASN A 1 92 ? 6.320 -0.043 10.458 1.00 90.62 92 ASN A N 1
ATOM 699 C CA . ASN A 1 92 ? 7.582 -0.672 10.853 1.00 90.62 92 ASN A CA 1
ATOM 700 C C . ASN A 1 92 ? 7.531 -2.193 10.672 1.00 90.62 92 ASN A C 1
ATOM 702 O O . ASN A 1 92 ? 8.477 -2.799 10.174 1.00 90.62 92 ASN A O 1
ATOM 706 N N . ARG A 1 93 ? 6.401 -2.817 11.020 1.00 87.69 93 ARG A N 1
ATOM 707 C CA . ARG A 1 93 ? 6.216 -4.259 10.848 1.00 87.69 93 ARG A CA 1
ATOM 708 C C . ARG A 1 93 ? 6.212 -4.671 9.374 1.00 87.69 93 ARG A C 1
ATOM 710 O O . ARG A 1 93 ? 6.871 -5.644 9.026 1.00 87.69 93 ARG A O 1
ATOM 717 N N . ILE A 1 94 ? 5.508 -3.937 8.510 1.00 85.31 94 ILE A N 1
ATOM 718 C CA . ILE A 1 94 ? 5.499 -4.197 7.061 1.00 85.31 94 ILE A CA 1
ATOM 719 C C . ILE A 1 94 ? 6.897 -3.995 6.469 1.00 85.31 94 ILE A C 1
ATOM 721 O O . ILE A 1 94 ? 7.345 -4.832 5.690 1.00 85.31 94 ILE A O 1
ATOM 725 N N . ALA A 1 95 ? 7.598 -2.929 6.862 1.00 84.81 95 ALA A N 1
ATOM 726 C CA . ALA A 1 95 ? 8.960 -2.666 6.408 1.00 84.81 95 ALA A CA 1
ATOM 727 C C . ALA A 1 95 ? 9.906 -3.825 6.764 1.00 84.81 95 ALA A C 1
ATOM 729 O O . ALA A 1 95 ? 10.628 -4.308 5.894 1.00 84.81 95 ALA A O 1
ATOM 730 N N . ASN A 1 96 ? 9.835 -4.347 7.994 1.00 84.25 96 ASN A N 1
ATOM 731 C CA . ASN A 1 96 ? 10.640 -5.498 8.413 1.00 84.25 96 ASN A CA 1
ATOM 732 C C . ASN A 1 96 ? 10.327 -6.759 7.590 1.00 84.25 96 ASN A C 1
ATOM 734 O O . ASN A 1 96 ? 11.248 -7.400 7.090 1.00 84.25 96 ASN A O 1
ATOM 738 N N . PHE A 1 97 ? 9.046 -7.072 7.356 1.00 78.25 97 PHE A N 1
ATOM 739 C CA . PHE A 1 97 ? 8.658 -8.211 6.509 1.00 78.25 97 PHE A CA 1
ATOM 740 C C . PHE A 1 97 ? 9.156 -8.088 5.064 1.00 78.25 97 PHE A C 1
ATOM 742 O O . PHE A 1 97 ? 9.467 -9.089 4.414 1.00 78.25 97 PHE A O 1
ATOM 749 N N . MET A 1 98 ? 9.221 -6.864 4.538 1.00 75.31 98 MET A N 1
ATOM 750 C CA . MET A 1 98 ? 9.746 -6.620 3.197 1.00 75.31 98 MET A CA 1
ATOM 751 C C . MET A 1 98 ? 11.263 -6.837 3.122 1.00 75.31 98 MET A C 1
ATOM 753 O O . MET A 1 98 ? 11.736 -7.309 2.091 1.00 75.31 98 MET A O 1
ATOM 757 N N . VAL A 1 99 ? 12.002 -6.577 4.206 1.00 70.94 99 VAL A N 1
ATOM 758 C CA . VAL A 1 99 ? 13.458 -6.788 4.294 1.00 70.94 99 VAL A CA 1
ATOM 759 C C . VAL A 1 99 ? 13.824 -8.254 4.564 1.00 70.94 99 VAL A C 1
ATOM 761 O O . VAL A 1 99 ? 14.732 -8.774 3.928 1.00 70.94 99 VAL A O 1
ATOM 764 N N . GLU A 1 100 ? 13.110 -8.963 5.445 1.00 54.38 100 GLU A N 1
ATOM 765 C CA . GLU A 1 100 ? 13.457 -10.335 5.888 1.00 54.38 100 GLU A CA 1
ATOM 766 C C . GLU A 1 100 ? 13.384 -11.418 4.792 1.00 54.38 100 GLU A C 1
ATOM 768 O O . GLU A 1 100 ? 13.859 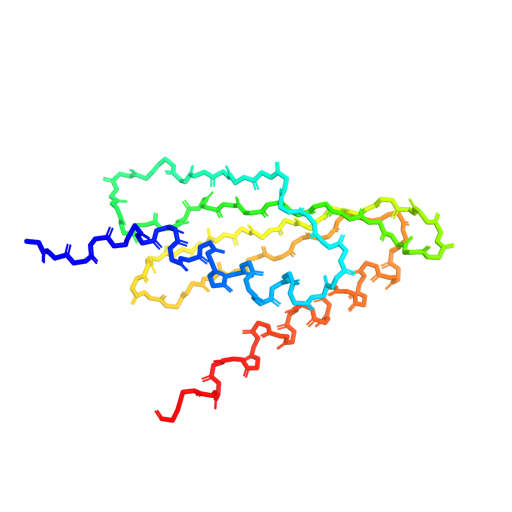-12.536 4.973 1.00 54.38 100 GLU A O 1
ATOM 773 N N . THR A 1 101 ? 12.817 -11.110 3.627 1.00 49.84 101 THR A N 1
ATOM 774 C CA . THR A 1 101 ? 12.665 -12.081 2.529 1.00 49.84 101 THR A CA 1
ATOM 775 C C . THR A 1 101 ? 13.790 -12.037 1.490 1.00 49.84 101 THR A C 1
ATOM 777 O O . THR A 1 101 ? 13.807 -12.882 0.600 1.00 49.84 101 THR A O 1
ATOM 780 N N . SER A 1 102 ? 14.752 -11.112 1.608 1.00 47.12 102 SER A N 1
ATOM 781 C CA . SER A 1 102 ? 15.963 -11.094 0.767 1.00 47.12 102 SER A CA 1
ATOM 782 C C . SER A 1 102 ? 17.058 -12.055 1.252 1.00 47.12 102 SER A C 1
ATOM 784 O O . SER A 1 102 ? 17.955 -12.391 0.488 1.00 47.12 102 SER A O 1
ATOM 786 N N . SER A 1 103 ? 16.973 -12.542 2.496 1.00 43.53 103 SER A N 1
ATOM 787 C CA . SER A 1 103 ? 17.949 -13.455 3.116 1.00 43.53 103 SER A CA 1
ATOM 788 C C . SER A 1 103 ? 17.531 -14.932 3.114 1.00 43.53 103 SER A C 1
ATOM 790 O O . SER A 1 103 ? 18.267 -15.775 3.621 1.00 43.53 103 SER A O 1
ATOM 792 N N . SER A 1 104 ? 16.366 -15.268 2.548 1.00 36.78 104 SER A N 1
ATOM 793 C CA . SER A 1 104 ? 15.867 -16.652 2.429 1.00 36.78 104 SER A CA 1
ATOM 794 C C . SER A 1 104 ? 16.000 -17.250 1.022 1.00 36.78 104 SER A C 1
ATOM 796 O O . SER A 1 104 ? 15.534 -18.364 0.787 1.00 36.78 104 SER A O 1
ATOM 798 N N . ALA A 1 105 ? 16.700 -16.573 0.109 1.00 32.81 105 ALA A N 1
ATOM 799 C CA . ALA A 1 105 ? 17.260 -17.213 -1.075 1.00 32.81 105 ALA A CA 1
ATOM 800 C C . ALA A 1 105 ? 18.706 -17.620 -0.757 1.00 32.81 105 ALA A C 1
ATOM 802 O O . ALA A 1 105 ? 19.586 -16.774 -0.611 1.00 32.81 105 ALA A O 1
ATOM 803 N N . SER A 1 106 ? 18.881 -18.924 -0.547 1.00 34.81 106 SER A N 1
ATOM 804 C CA . 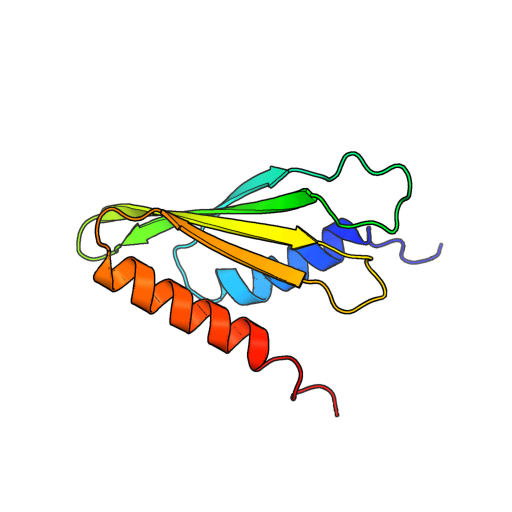SER A 1 106 ? 20.171 -19.622 -0.482 1.00 34.81 106 SER A CA 1
ATOM 805 C C . SER A 1 106 ? 20.940 -19.486 -1.791 1.00 34.81 106 SER A C 1
ATOM 807 O O . SER A 1 106 ? 20.265 -19.458 -2.846 1.00 34.81 106 SER A O 1
#

Secondary structure (DSSP, 8-state):
------HHHHHHHHHHHHHHTSTT-EEEEEEPP--SSTTB-TT-EEEEEEE-TTT--EEEEEEEEESBTTS--EEEEEEEES-HHHHHHHHHHHHHHHHTTSSS--

Organism: Brassica cretica (NCBI:txid69181)

Radius of gyration: 14.89 Å; chains: 1; bounding box: 33×30×44 Å

InterPro domains:
  IPR056314 AP-3 complex subunit beta-1/2, C-terminal domain [PF24080] (33-96)

pLDDT: mean 80.98, std 15.27, range [32.81, 94.81]